Protein AF-A0A3B1E0C9-F1 (afdb_monomer)

Organism: NCBI:txid652676

Nearest PDB structures (foldseek):
  1k24-assembly1_A  TM=7.988E-01  e=1.293E-01  Neisseria meningitidis
  1pnz-assembly1_A  TM=4.418E-01  e=7.172E+00  Escherichia coli
  7nyd-assembly1_D  TM=3.945E-01  e=6.434E+00  Homo sapiens
  7nyd-assembly1_C  TM=4.075E-01  e=7.994E+00  Homo sapiens
  8b6w-assembly1_A  TM=2.892E-01  e=2.174E+00  Pseudomonas monteilii

Secondary structure (DSSP, 8-state):
--GGGTSTTB---------EEEEEEE--EEE--TT-EEEEEEEEEEEEEPPPPPEEEEETTEEEEEE----EEEEEEEEEEEEE-

InterPro domains:
  IPR020080 Outer membrane adhesin/peptidase omptin [SSF69917] (7-85)

Foldseek 3Di:
DFPCVVDPQKDGFDFDQPDWDKDKDKDWDWDDDPPKIKIKIKMKMKIKTAKTDWTFIDGNNHG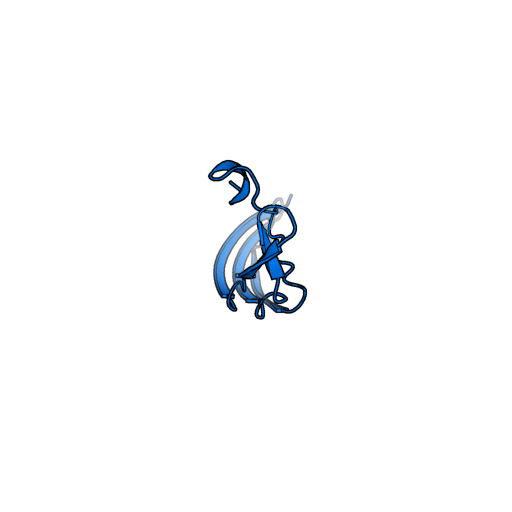DDIDIDHIDIDMDIDMDIDMDD

Radius of gyration: 22.22 Å; Cα contacts (8 Å, |Δi|>4): 173; chains: 1; bounding box: 48×21×57 Å

Sequence (85 aa):
SYLGDAVAGLNTVSNKQNKGYGLRGSFKIVKKSNNMDFYFEPFIRYWNIEDSEISTLTYNGVAVGFGLEPNNNSTEYGIKLGATF

pLDDT: mean 78.49, std 15.46, range [43.44, 96.69]

Mean predicted aligned error: 10.91 Å

Structure (mmCIF, N/CA/C/O backbone):
data_AF-A0A3B1E0C9-F1
#
_entry.id   AF-A0A3B1E0C9-F1
#
loop_
_atom_site.group_PDB
_atom_site.id
_atom_site.type_symbol
_atom_site.label_atom_id
_atom_site.label_alt_id
_atom_site.label_comp_id
_atom_site.label_asym_id
_atom_site.label_entity_id
_atom_site.label_seq_id
_atom_site.pdbx_PDB_ins_code
_atom_site.Cartn_x
_atom_site.Cartn_y
_atom_site.Cartn_z
_atom_site.occupancy
_atom_site.B_iso_or_equiv
_atom_site.auth_seq_id
_atom_site.auth_comp_id
_atom_site.auth_asym_id
_atom_site.auth_atom_id
_atom_site.pdbx_PDB_model_num
ATOM 1 N N . SER A 1 1 ? 19.323 11.287 -6.942 1.00 43.44 1 SER A N 1
ATOM 2 C CA . SER A 1 1 ? 20.549 11.484 -7.732 1.00 43.44 1 SER A CA 1
ATOM 3 C C . SER A 1 1 ? 20.337 10.878 -9.097 1.00 43.44 1 SER A C 1
ATOM 5 O O . SER A 1 1 ? 19.910 9.728 -9.148 1.00 43.44 1 SER A O 1
ATOM 7 N N . TYR A 1 2 ? 20.545 11.638 -10.171 1.00 50.91 2 TYR A N 1
ATOM 8 C CA . TYR A 1 2 ? 20.347 11.153 -11.539 1.00 50.91 2 TYR A CA 1
ATOM 9 C C . TYR A 1 2 ? 21.695 10.790 -12.171 1.00 50.91 2 TYR A C 1
ATOM 11 O O . TYR A 1 2 ? 22.723 11.353 -11.813 1.00 50.91 2 TYR A O 1
ATOM 19 N N . LEU A 1 3 ? 21.706 9.863 -13.132 1.00 50.47 3 LEU A N 1
ATOM 20 C CA . LEU A 1 3 ? 22.940 9.438 -13.814 1.00 50.47 3 LEU A CA 1
ATOM 21 C C . LEU A 1 3 ? 23.635 10.585 -14.580 1.00 50.47 3 LEU A C 1
ATOM 23 O O . LEU A 1 3 ? 24.857 10.574 -14.714 1.00 50.47 3 LEU A O 1
ATOM 27 N N . GLY A 1 4 ? 22.882 11.603 -15.011 1.00 50.91 4 GLY A N 1
ATOM 28 C CA . GLY A 1 4 ? 23.419 12.819 -15.635 1.00 50.91 4 GLY A CA 1
ATOM 29 C C . GLY A 1 4 ? 24.229 13.722 -14.692 1.00 50.91 4 GLY A C 1
ATOM 30 O O . GLY A 1 4 ? 24.997 14.548 -15.176 1.00 50.91 4 GLY A O 1
ATOM 31 N N . ASP A 1 5 ? 24.122 13.532 -13.370 1.00 54.97 5 ASP A N 1
ATOM 32 C CA . ASP A 1 5 ? 24.929 14.267 -12.382 1.00 54.97 5 ASP A CA 1
ATOM 33 C C . ASP A 1 5 ? 26.357 13.696 -12.256 1.00 54.97 5 ASP A C 1
ATOM 35 O O . ASP A 1 5 ? 27.248 14.371 -11.744 1.00 54.97 5 ASP A O 1
ATOM 39 N N . ALA A 1 6 ? 26.590 12.454 -12.707 1.00 57.72 6 ALA A N 1
ATOM 40 C CA . ALA A 1 6 ? 27.881 11.768 -12.596 1.00 57.72 6 ALA A CA 1
ATOM 41 C C . ALA A 1 6 ? 28.725 11.831 -13.884 1.00 57.72 6 ALA A C 1
ATOM 43 O O . ALA A 1 6 ? 29.952 11.787 -13.808 1.00 57.72 6 ALA A O 1
ATOM 44 N N . VAL A 1 7 ? 28.096 11.938 -15.063 1.00 55.78 7 VAL A N 1
ATOM 45 C CA . VAL A 1 7 ? 28.785 12.020 -16.364 1.00 55.78 7 VAL A CA 1
ATOM 46 C C . VAL A 1 7 ? 28.080 13.034 -17.268 1.00 55.78 7 VAL A C 1
ATOM 48 O O . VAL A 1 7 ? 26.964 12.805 -17.736 1.00 55.78 7 VAL A O 1
ATOM 51 N N . ALA A 1 8 ? 28.759 14.149 -17.549 1.00 52.84 8 ALA A N 1
ATOM 52 C CA . ALA A 1 8 ? 28.265 15.180 -18.458 1.00 52.84 8 ALA A CA 1
ATOM 53 C C . ALA A 1 8 ? 28.055 14.615 -19.879 1.00 52.84 8 ALA A C 1
ATOM 55 O O . ALA A 1 8 ? 28.961 14.008 -20.451 1.00 52.84 8 ALA A O 1
ATOM 56 N N . GLY A 1 9 ? 26.862 14.828 -20.447 1.00 56.56 9 GLY A N 1
ATOM 57 C CA . GLY A 1 9 ? 26.491 14.398 -21.805 1.00 56.56 9 GLY A CA 1
ATOM 58 C C . GLY A 1 9 ? 25.530 13.205 -21.878 1.00 56.56 9 GLY A C 1
ATOM 59 O O . GLY A 1 9 ? 25.045 12.902 -22.969 1.00 56.56 9 GLY A O 1
ATOM 60 N N . LEU A 1 10 ? 25.222 12.553 -20.748 1.00 59.09 10 LEU A N 1
ATOM 61 C CA . LEU A 1 10 ? 24.162 11.541 -20.662 1.00 59.09 10 LEU A CA 1
ATOM 62 C C . LEU A 1 10 ? 22.785 12.190 -20.485 1.00 59.09 10 LEU A C 1
ATOM 64 O O . LEU A 1 10 ? 22.623 13.140 -19.717 1.00 59.09 10 LEU A O 1
ATOM 68 N N . ASN A 1 11 ? 21.779 11.651 -21.172 1.00 61.19 11 ASN A N 1
ATOM 69 C CA . ASN A 1 11 ? 20.391 12.042 -20.962 1.00 61.19 11 ASN A CA 1
ATOM 70 C C . ASN A 1 11 ? 19.865 11.588 -19.588 1.00 61.19 11 ASN A C 1
ATOM 72 O O . ASN A 1 11 ? 20.232 10.533 -19.067 1.00 61.19 11 ASN A O 1
ATOM 76 N N . THR A 1 12 ? 18.942 12.360 -19.009 1.00 59.81 12 THR A N 1
ATOM 77 C CA . THR A 1 12 ? 18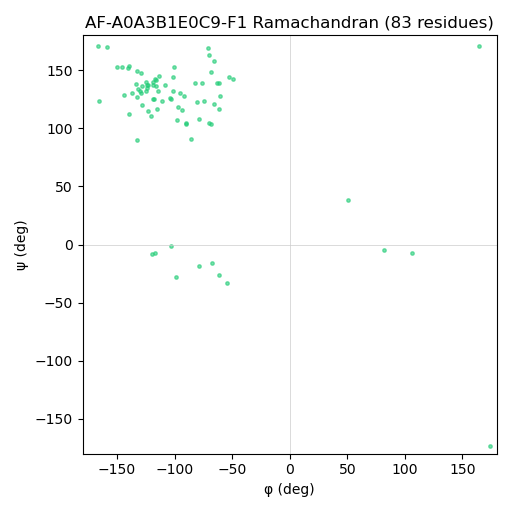.178 11.913 -17.839 1.00 59.81 12 THR A CA 1
ATOM 78 C C . THR A 1 12 ? 17.237 10.793 -18.269 1.00 59.81 12 THR A C 1
ATOM 80 O O . THR A 1 12 ? 16.208 11.043 -18.897 1.00 59.81 12 THR A O 1
ATOM 83 N N . VAL A 1 13 ? 17.583 9.550 -17.936 1.00 56.88 13 VAL A N 1
ATOM 84 C CA . VAL A 1 13 ? 16.692 8.405 -18.134 1.00 56.88 13 VAL A CA 1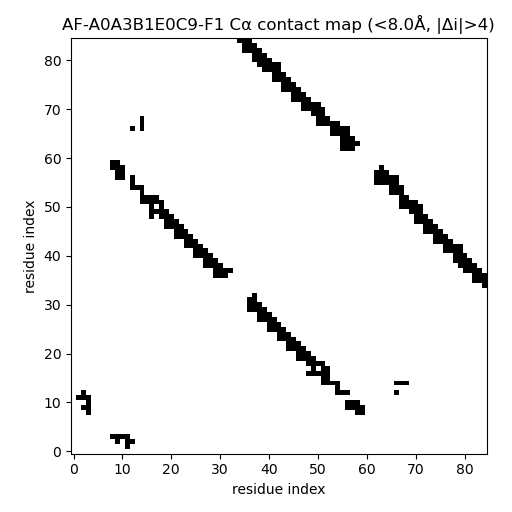
ATOM 85 C C . VAL A 1 13 ? 15.537 8.515 -17.147 1.00 56.88 13 VAL A C 1
ATOM 87 O O . VAL A 1 13 ? 15.698 8.288 -15.950 1.00 56.88 13 VAL A O 1
ATOM 90 N N . SER A 1 14 ? 14.369 8.907 -17.650 1.00 55.75 14 SER A N 1
ATOM 91 C CA . SER A 1 14 ? 13.119 8.856 -16.899 1.00 55.75 14 SER A CA 1
ATOM 92 C C . SER A 1 14 ? 12.479 7.503 -17.154 1.00 55.75 14 SER A C 1
ATOM 94 O O . SER A 1 14 ? 11.932 7.270 -18.229 1.00 55.75 14 SER A O 1
ATOM 96 N N . ASN A 1 15 ? 12.568 6.612 -16.171 1.00 58.59 15 ASN A N 1
ATOM 97 C CA . ASN A 1 15 ? 11.981 5.290 -16.277 1.00 58.59 15 ASN A CA 1
ATOM 98 C C . ASN A 1 15 ? 10.515 5.344 -15.850 1.00 58.59 15 ASN A C 1
ATOM 100 O O . ASN A 1 15 ? 10.189 5.284 -14.667 1.00 58.59 15 ASN A O 1
ATOM 104 N N . LYS A 1 16 ? 9.618 5.575 -16.811 1.00 58.47 16 LYS A N 1
ATOM 105 C CA . LYS A 1 16 ? 8.185 5.659 -16.525 1.00 58.47 16 LYS A CA 1
ATOM 106 C C . LYS A 1 16 ? 7.622 4.251 -16.364 1.00 58.47 16 LYS A C 1
ATOM 108 O O . LYS A 1 16 ? 7.486 3.507 -17.333 1.00 58.47 16 LYS A O 1
ATOM 113 N N . GLN A 1 17 ? 7.294 3.894 -15.129 1.00 60.16 17 GLN A N 1
ATOM 114 C CA . GLN A 1 17 ? 6.530 2.694 -14.803 1.00 60.16 17 GLN A CA 1
ATOM 115 C C . GLN A 1 17 ? 5.040 3.050 -14.797 1.00 60.16 17 GLN A C 1
ATOM 117 O O . GLN A 1 17 ? 4.554 3.711 -13.883 1.00 60.16 17 GLN A O 1
ATOM 122 N N . ASN A 1 18 ? 4.324 2.652 -15.852 1.00 64.38 18 ASN A N 1
ATOM 123 C CA . ASN A 1 18 ? 2.920 3.027 -16.079 1.00 64.38 18 ASN A CA 1
ATOM 124 C C . ASN A 1 18 ? 1.924 1.898 -15.752 1.00 64.38 18 ASN A C 1
ATOM 126 O O . ASN A 1 18 ? 0.716 2.085 -15.909 1.00 64.38 18 ASN A O 1
ATOM 130 N N . LYS A 1 19 ? 2.409 0.719 -15.341 1.00 69.94 19 LYS A N 1
ATOM 131 C CA . LYS A 1 19 ? 1.590 -0.479 -15.132 1.00 69.94 19 LYS A CA 1
ATOM 132 C C . LYS A 1 19 ? 1.919 -1.168 -13.814 1.00 69.94 19 LYS A C 1
ATOM 134 O O . LYS A 1 19 ? 3.075 -1.293 -13.422 1.00 69.94 19 LYS A O 1
ATOM 139 N N . GLY A 1 20 ? 0.872 -1.608 -13.136 1.00 82.31 20 GLY A N 1
ATOM 140 C CA . GLY A 1 20 ? 0.952 -2.287 -11.856 1.00 82.31 20 GLY A CA 1
ATOM 141 C C . GLY A 1 20 ? -0.405 -2.317 -11.170 1.00 82.31 20 GLY A C 1
ATOM 142 O O . GLY A 1 20 ? -1.359 -1.664 -11.602 1.00 82.31 20 GLY A O 1
ATOM 143 N N . TYR A 1 21 ? -0.493 -3.069 -10.082 1.00 83.62 21 TYR A N 1
ATOM 144 C CA . TYR A 1 21 ? -1.676 -3.120 -9.237 1.00 83.62 21 TYR A CA 1
ATOM 145 C C . TYR A 1 21 ? -1.292 -3.150 -7.760 1.00 83.62 21 TYR A C 1
ATOM 147 O O . TYR A 1 21 ? -0.215 -3.600 -7.365 1.00 83.62 21 TYR A O 1
ATOM 155 N N . GLY A 1 22 ? -2.204 -2.652 -6.931 1.00 91.44 22 GLY A N 1
ATOM 156 C CA . GLY A 1 22 ? -2.067 -2.653 -5.483 1.00 91.44 22 GLY A CA 1
ATOM 157 C C . GLY A 1 22 ? -3.263 -3.324 -4.826 1.00 91.44 22 GLY A C 1
ATOM 158 O O . GLY A 1 22 ? -4.403 -3.114 -5.239 1.00 91.44 22 GLY A O 1
ATOM 159 N N . LEU A 1 23 ? -3.012 -4.111 -3.785 1.00 90.69 23 LEU A N 1
ATOM 160 C CA . LEU A 1 23 ? -4.038 -4.705 -2.933 1.00 90.69 23 LEU A CA 1
ATOM 161 C C . LEU A 1 23 ? -3.853 -4.203 -1.504 1.00 90.69 23 LEU A C 1
ATOM 163 O O . LEU A 1 23 ? -2.734 -4.108 -1.002 1.00 90.69 23 LEU A O 1
ATOM 167 N N . ARG A 1 24 ? -4.959 -3.903 -0.821 1.00 95.56 24 ARG A N 1
ATOM 168 C CA . ARG A 1 24 ? -4.950 -3.538 0.598 1.00 95.56 24 ARG A CA 1
ATOM 169 C C . ARG A 1 24 ? -6.020 -4.320 1.343 1.00 95.56 24 ARG A C 1
ATOM 171 O O . ARG A 1 24 ? -7.192 -4.247 0.990 1.00 95.56 24 ARG A O 1
ATOM 178 N N . GLY A 1 25 ? -5.609 -4.985 2.416 1.00 95.00 25 GLY A N 1
ATOM 179 C CA . GLY A 1 25 ? -6.499 -5.583 3.405 1.00 95.00 25 GLY A CA 1
ATOM 180 C C . GLY A 1 25 ? -6.289 -4.932 4.767 1.00 95.00 25 GLY A C 1
ATOM 181 O O . GLY A 1 25 ? -5.159 -4.602 5.130 1.00 95.00 25 GLY A O 1
ATOM 182 N N . SER A 1 26 ? -7.359 -4.728 5.530 1.00 96.31 26 SER A N 1
ATOM 183 C CA . SER A 1 26 ? -7.247 -4.337 6.934 1.00 96.31 26 SER A CA 1
ATOM 184 C C . SER A 1 26 ? -8.416 -4.844 7.769 1.00 96.31 26 SER A C 1
ATOM 186 O O . SER A 1 26 ? -9.519 -5.043 7.262 1.00 96.31 26 SER A O 1
ATOM 188 N N . PHE A 1 27 ? -8.159 -5.051 9.060 1.00 95.38 27 PHE A N 1
ATOM 189 C CA . PHE A 1 27 ? -9.165 -5.446 10.045 1.00 95.38 27 PHE A CA 1
ATOM 190 C C . PHE A 1 27 ? -9.238 -4.387 11.132 1.00 95.38 27 PHE A C 1
ATOM 192 O O . PHE A 1 27 ? -8.307 -4.261 11.915 1.00 95.38 27 PHE A O 1
ATOM 199 N N . LYS A 1 28 ? -10.333 -3.626 11.197 1.00 95.69 28 LYS A N 1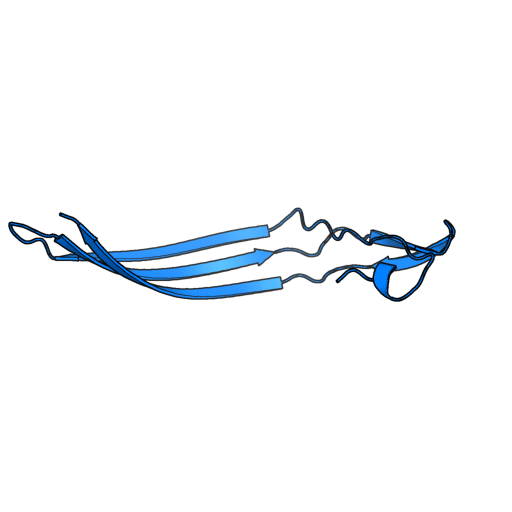
ATOM 200 C CA . LYS A 1 28 ? -10.506 -2.573 12.205 1.00 95.69 28 LYS A CA 1
ATOM 201 C C . LYS A 1 28 ? -11.331 -3.075 13.387 1.00 95.69 28 LYS A C 1
ATOM 203 O O . LYS A 1 28 ? -12.506 -3.397 13.236 1.00 95.69 28 LYS A O 1
ATOM 208 N N . ILE A 1 29 ? -10.727 -3.074 14.568 1.00 94.56 29 ILE A N 1
ATOM 209 C CA . ILE A 1 29 ? -11.372 -3.373 15.847 1.00 94.56 29 ILE A CA 1
ATOM 210 C C . ILE A 1 29 ? -11.602 -2.049 16.569 1.00 94.56 29 ILE A C 1
ATOM 212 O O . ILE A 1 29 ? -10.659 -1.283 16.756 1.00 94.56 29 ILE A O 1
ATOM 216 N N . VAL A 1 30 ? -12.846 -1.773 16.968 1.00 95.12 30 VAL A N 1
ATOM 217 C CA . VAL A 1 30 ? -13.220 -0.541 17.680 1.00 95.12 30 VAL A CA 1
ATOM 218 C C . VAL A 1 30 ? -13.765 -0.887 19.060 1.00 95.12 30 VAL A C 1
ATOM 220 O O . VAL A 1 30 ? -14.717 -1.656 19.189 1.00 95.12 30 VAL A O 1
ATOM 223 N N . LYS A 1 31 ? -13.175 -0.293 20.095 1.00 92.62 31 LYS A N 1
ATOM 224 C CA . LYS A 1 31 ? -13.676 -0.309 21.467 1.00 92.62 31 LYS A CA 1
ATOM 225 C C . LYS A 1 31 ? -14.437 0.994 21.698 1.00 92.62 31 LYS A C 1
ATOM 227 O O . LYS A 1 31 ? -13.813 2.046 21.819 1.00 92.62 31 LYS A O 1
ATOM 232 N N . LYS A 1 32 ? -15.767 0.903 21.763 1.00 92.19 32 LYS A N 1
ATOM 233 C CA . LYS A 1 32 ? -16.617 2.054 22.073 1.00 92.19 32 LYS A CA 1
ATOM 234 C C . LYS A 1 32 ? -16.589 2.391 23.560 1.00 92.19 32 LYS A C 1
ATOM 236 O O . LYS A 1 32 ? -16.637 1.475 24.385 1.00 92.19 32 LYS A O 1
ATOM 241 N N . SER A 1 33 ? -16.534 3.678 23.883 1.00 88.31 33 SER A N 1
ATOM 242 C CA . SER A 1 33 ? -16.554 4.193 25.258 1.00 88.31 33 SER A CA 1
ATOM 243 C C . SER A 1 33 ? -17.301 5.529 25.300 1.00 88.31 33 SER A C 1
ATOM 245 O O . SER A 1 33 ? -17.326 6.241 24.306 1.00 88.31 33 SER A O 1
ATOM 247 N N . ASN A 1 34 ? -17.901 5.893 26.440 1.00 85.62 34 ASN A N 1
ATOM 248 C CA . ASN A 1 34 ? -18.820 7.045 26.520 1.00 85.62 34 ASN A CA 1
ATOM 249 C C . ASN A 1 34 ? -18.238 8.374 26.012 1.00 85.62 34 ASN A C 1
ATOM 251 O O . ASN A 1 34 ? -18.985 9.191 25.487 1.00 85.62 34 ASN A O 1
ATOM 255 N N . ASN A 1 35 ? -16.932 8.583 26.182 1.00 87.94 35 ASN A N 1
ATOM 256 C CA . ASN A 1 35 ? -16.278 9.852 25.860 1.00 87.94 35 ASN A CA 1
ATOM 257 C C . ASN A 1 35 ? -15.179 9.708 24.795 1.00 87.94 35 ASN A C 1
ATOM 259 O O . ASN A 1 35 ? -14.589 10.710 24.411 1.00 87.94 35 ASN A O 1
ATOM 263 N N . MET A 1 36 ? -14.821 8.478 24.406 1.00 88.38 36 MET A N 1
ATOM 264 C CA . MET A 1 36 ? -13.707 8.233 23.491 1.00 88.38 36 MET A CA 1
ATOM 265 C C . MET A 1 36 ? -13.745 6.807 22.943 1.00 88.38 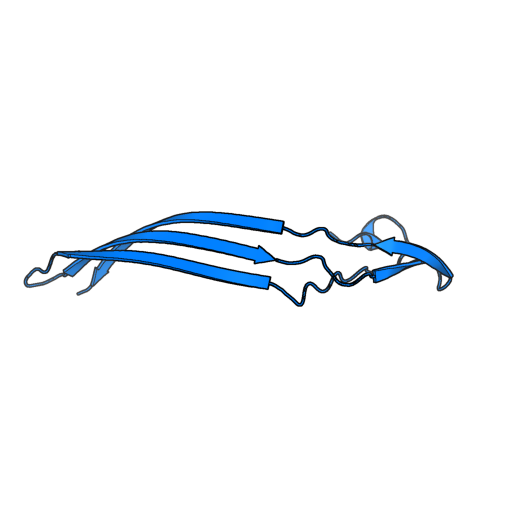36 MET A C 1
ATOM 267 O O . MET A 1 36 ? -13.676 5.841 23.703 1.00 88.38 36 MET A O 1
ATOM 271 N N . ASP A 1 37 ? -13.772 6.683 21.623 1.00 94.19 37 ASP A N 1
ATOM 272 C CA . ASP A 1 37 ? -13.672 5.413 20.918 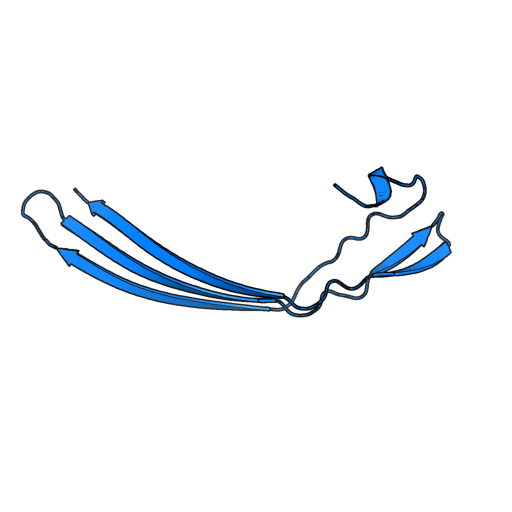1.00 94.19 37 ASP A CA 1
ATOM 273 C C . ASP A 1 37 ? -12.209 5.129 20.581 1.00 94.19 37 ASP A C 1
ATOM 275 O O . ASP A 1 37 ? -11.531 5.943 19.956 1.00 94.19 37 ASP A O 1
ATOM 279 N N . PHE A 1 38 ? -11.716 3.950 20.947 1.00 94.00 38 PHE A N 1
ATOM 2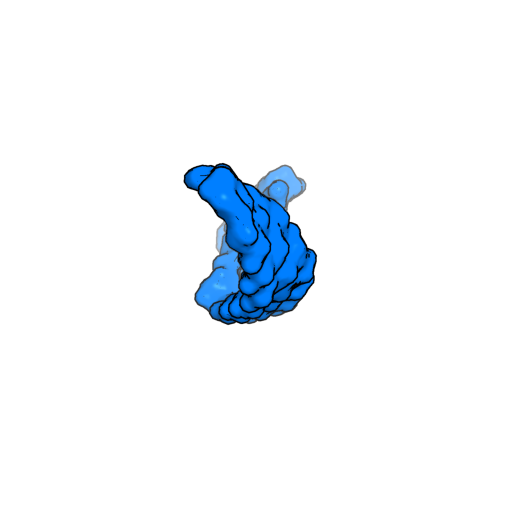80 C CA . PHE A 1 38 ? -10.378 3.502 20.566 1.00 94.00 38 PHE A CA 1
ATOM 281 C C . PHE A 1 38 ? -10.460 2.528 19.404 1.00 94.00 38 PHE A C 1
ATOM 283 O O . PHE A 1 38 ? -11.366 1.695 19.353 1.00 94.00 38 PHE A O 1
ATOM 290 N N . TYR A 1 39 ? -9.487 2.569 18.498 1.00 95.94 39 TYR A N 1
ATOM 291 C CA . TYR A 1 39 ? -9.383 1.580 17.438 1.00 95.94 39 TYR A CA 1
ATOM 292 C C . TYR A 1 39 ? -7.974 1.018 17.267 1.00 95.94 39 TYR A C 1
ATOM 294 O O . TYR A 1 39 ? -6.963 1.687 17.481 1.00 95.94 39 TYR A O 1
ATOM 302 N N . PHE A 1 40 ? -7.955 -0.235 16.829 1.00 96.06 40 PHE A N 1
ATOM 303 C CA . PHE A 1 40 ? -6.789 -1.019 16.456 1.00 96.06 40 PHE A CA 1
ATOM 304 C C . PHE A 1 40 ? -7.047 -1.594 15.060 1.00 96.06 40 PHE A C 1
ATOM 306 O O . PHE A 1 40 ? -8.037 -2.296 14.857 1.00 96.06 40 PHE A O 1
ATOM 313 N N . GLU A 1 41 ? -6.202 -1.266 14.085 1.00 96.69 41 GLU A N 1
ATOM 314 C CA . GLU A 1 41 ? -6.361 -1.693 12.691 1.00 96.69 41 GLU A CA 1
ATOM 315 C C . GLU A 1 41 ? -5.042 -2.239 12.117 1.00 96.69 41 GLU A C 1
ATOM 317 O O . GLU A 1 41 ? -4.255 -1.472 11.549 1.00 96.69 41 GLU A O 1
ATOM 322 N N . PRO A 1 42 ? -4.770 -3.551 12.240 1.00 96.25 42 PRO A N 1
ATOM 323 C CA . PRO A 1 42 ? -3.761 -4.226 11.439 1.00 96.25 42 PRO A CA 1
ATOM 324 C C . PRO A 1 42 ? -4.129 -4.144 9.960 1.00 96.25 42 PRO A C 1
ATOM 326 O O . PRO A 1 42 ? -5.292 -4.303 9.569 1.00 96.25 42 PRO A O 1
ATOM 329 N N . PHE A 1 43 ? -3.124 -3.905 9.129 1.00 96.50 43 PHE A N 1
ATOM 330 C CA . PHE A 1 43 ? -3.274 -3.828 7.689 1.00 96.50 43 PHE A CA 1
ATOM 331 C C . PHE A 1 43 ? -2.100 -4.488 6.969 1.00 96.50 43 PHE A C 1
ATOM 333 O O . PHE A 1 43 ? -0.969 -4.510 7.454 1.00 96.50 43 PHE A O 1
ATOM 340 N N . ILE A 1 44 ? -2.396 -4.978 5.773 1.00 96.06 44 ILE A N 1
ATOM 341 C CA . ILE A 1 44 ? -1.430 -5.448 4.791 1.00 96.06 44 ILE A CA 1
ATOM 342 C C . ILE A 1 44 ? -1.646 -4.665 3.497 1.00 96.06 44 ILE A C 1
ATOM 344 O O . ILE A 1 44 ? -2.786 -4.424 3.082 1.00 96.06 44 ILE A O 1
ATOM 348 N N . ARG A 1 45 ? -0.556 -4.238 2.867 1.00 96.31 45 ARG A N 1
ATOM 349 C CA . ARG A 1 45 ? -0.560 -3.667 1.520 1.00 96.31 45 ARG A CA 1
ATOM 350 C C . ARG A 1 45 ? 0.399 -4.456 0.658 1.00 96.31 45 ARG A C 1
ATOM 352 O O . ARG A 1 45 ? 1.501 -4.773 1.086 1.00 96.31 45 ARG A O 1
ATOM 359 N N . TYR A 1 46 ? -0.025 -4.742 -0.554 1.00 91.19 46 TYR A N 1
ATOM 360 C CA . TYR A 1 46 ? 0.780 -5.387 -1.567 1.00 91.19 46 TYR A CA 1
ATOM 361 C C . TYR A 1 46 ? 0.790 -4.501 -2.801 1.00 91.19 46 TYR A C 1
ATOM 363 O O . TYR A 1 46 ? -0.260 -4.014 -3.214 1.00 91.19 46 TYR A O 1
ATOM 371 N N . TRP A 1 47 ? 1.965 -4.319 -3.380 1.00 91.69 47 TRP A N 1
ATOM 372 C CA . TRP A 1 47 ? 2.174 -3.617 -4.633 1.00 91.69 47 TRP A CA 1
ATOM 373 C C . TRP A 1 47 ? 2.924 -4.539 -5.578 1.00 91.69 47 TRP A C 1
ATOM 375 O O . TRP A 1 47 ? 3.934 -5.134 -5.200 1.00 91.69 47 TRP A O 1
ATOM 385 N N . ASN A 1 48 ? 2.428 -4.640 -6.801 1.00 86.06 48 ASN A N 1
ATOM 386 C CA . ASN A 1 48 ? 3.117 -5.266 -7.912 1.00 86.06 48 ASN A CA 1
ATOM 387 C C . ASN A 1 48 ? 3.222 -4.224 -9.019 1.00 86.06 48 ASN A C 1
ATOM 389 O O . ASN A 1 48 ? 2.200 -3.748 -9.515 1.00 86.06 48 ASN A O 1
ATOM 393 N N . ILE A 1 49 ? 4.448 -3.823 -9.330 1.00 84.31 49 ILE A N 1
ATOM 394 C CA . ILE A 1 49 ? 4.756 -2.848 -10.369 1.00 84.31 49 ILE A CA 1
ATOM 395 C C . ILE A 1 49 ? 5.461 -3.615 -11.481 1.00 84.31 49 ILE A C 1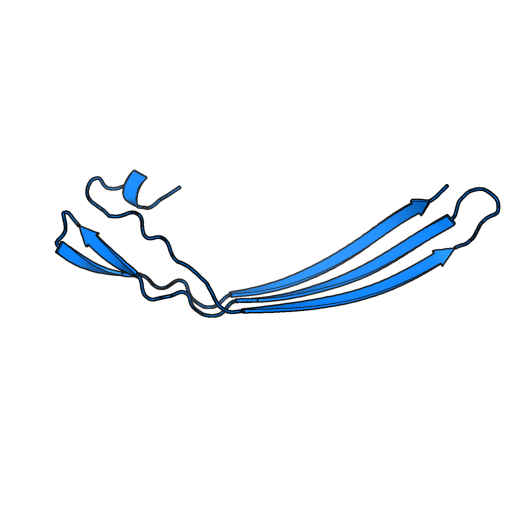
ATOM 397 O O . ILE A 1 49 ? 6.453 -4.305 -11.231 1.00 84.31 49 ILE A O 1
ATOM 401 N N . GLU A 1 50 ? 4.902 -3.536 -12.686 1.00 79.12 50 GLU A N 1
ATOM 402 C CA . GLU A 1 50 ? 5.457 -4.197 -13.864 1.00 79.12 50 GLU A CA 1
ATOM 403 C C . GLU A 1 50 ? 6.757 -3.513 -14.306 1.00 79.12 50 GLU A C 1
ATOM 405 O O . GLU A 1 50 ? 7.103 -2.425 -13.837 1.00 79.12 50 GLU A O 1
ATOM 410 N N . ASP A 1 51 ? 7.477 -4.161 -15.224 1.00 75.19 51 ASP A N 1
ATOM 411 C CA . ASP A 1 51 ? 8.675 -3.584 -15.826 1.00 75.19 51 ASP A CA 1
ATOM 412 C C . ASP A 1 51 ? 8.378 -2.185 -16.393 1.00 75.19 51 ASP A C 1
ATOM 414 O O . ASP A 1 51 ? 7.299 -1.901 -16.932 1.00 75.19 51 ASP A O 1
ATOM 418 N N . SER A 1 52 ? 9.357 -1.296 -16.279 1.00 67.00 52 SER A N 1
ATOM 419 C CA . SER A 1 52 ? 9.261 0.031 -16.866 1.00 67.00 52 SER A CA 1
ATOM 420 C C . SER A 1 52 ? 9.334 -0.008 -18.397 1.00 67.00 52 SER A C 1
ATOM 422 O O . SER A 1 52 ? 9.795 -0.976 -19.006 1.00 67.00 52 SER A O 1
ATOM 424 N N . GLU A 1 53 ? 8.920 1.081 -19.046 1.00 69.50 53 GLU A N 1
ATOM 425 C CA . GLU A 1 53 ? 9.143 1.228 -20.486 1.00 69.50 53 GLU A CA 1
ATOM 426 C C . GLU A 1 53 ? 10.645 1.268 -20.809 1.00 69.50 53 GLU A C 1
ATOM 428 O O . GLU A 1 53 ? 11.435 1.920 -20.118 1.00 69.50 53 GLU A O 1
ATOM 433 N N . ILE A 1 54 ? 11.043 0.590 -21.892 1.00 69.88 54 ILE A N 1
ATOM 434 C CA . ILE A 1 54 ? 12.432 0.600 -22.360 1.00 69.88 54 ILE A CA 1
ATOM 435 C C . ILE A 1 54 ? 12.807 2.037 -22.719 1.00 69.88 54 ILE A C 1
ATOM 437 O O . ILE A 1 54 ? 12.256 2.628 -23.648 1.00 69.88 54 ILE A O 1
ATOM 441 N N . SER A 1 55 ? 13.781 2.582 -22.001 1.00 69.94 55 SER A N 1
ATOM 442 C CA . SER A 1 55 ? 14.258 3.943 -22.207 1.00 69.94 55 SER A CA 1
ATOM 443 C C . SER A 1 55 ? 15.599 3.925 -22.932 1.00 69.94 55 SER A C 1
ATOM 445 O O . SER A 1 55 ? 16.548 3.274 -22.495 1.00 69.94 55 SER A O 1
ATOM 447 N N . THR A 1 56 ? 15.708 4.639 -24.053 1.00 73.00 56 THR A N 1
ATOM 448 C CA . THR A 1 56 ? 16.975 4.752 -24.787 1.00 73.00 56 THR A CA 1
ATOM 449 C C . THR A 1 56 ? 17.940 5.680 -24.049 1.00 73.00 56 THR A C 1
ATOM 451 O O . THR A 1 56 ? 17.641 6.849 -23.795 1.00 73.00 56 THR A O 1
ATOM 454 N N . LEU A 1 57 ? 19.124 5.159 -23.731 1.00 70.50 57 LEU A N 1
ATOM 455 C CA . LEU A 1 57 ? 20.256 5.931 -23.230 1.00 70.50 57 LEU A CA 1
ATOM 456 C C . LEU A 1 57 ? 20.950 6.599 -24.415 1.00 70.50 57 LEU A C 1
ATOM 458 O O . LEU A 1 57 ? 21.388 5.920 -25.348 1.00 70.50 57 LEU A O 1
ATOM 462 N N . THR A 1 58 ? 21.066 7.922 -24.375 1.00 69.12 58 THR A N 1
ATOM 463 C CA . THR A 1 58 ? 21.784 8.705 -25.378 1.00 69.12 58 THR A CA 1
ATOM 464 C C . THR A 1 58 ? 22.944 9.460 -24.737 1.00 69.12 58 THR A C 1
ATOM 466 O O . THR A 1 58 ? 22.821 10.036 -23.657 1.00 69.12 58 THR A O 1
ATOM 469 N N . TYR A 1 59 ? 24.088 9.454 -25.419 1.00 60.91 59 TYR A N 1
ATOM 470 C CA . TYR A 1 59 ? 25.255 10.263 -25.088 1.00 60.91 59 TYR A CA 1
ATOM 471 C C . TYR A 1 59 ? 25.487 11.246 -26.232 1.00 60.91 59 TYR A C 1
ATOM 473 O O . TYR A 1 59 ? 25.705 10.829 -27.370 1.00 60.91 59 TYR A O 1
ATOM 481 N N . ASN A 1 60 ? 25.376 12.549 -25.960 1.00 67.62 60 ASN A N 1
ATOM 482 C CA . ASN A 1 60 ? 25.463 13.607 -26.981 1.00 67.62 60 ASN A CA 1
ATOM 483 C C . ASN A 1 60 ? 24.548 13.369 -28.208 1.00 67.62 60 ASN A C 1
ATOM 485 O O . ASN A 1 60 ? 24.936 13.617 -29.347 1.00 67.62 60 ASN A O 1
ATOM 489 N N . GLY A 1 61 ? 23.333 12.853 -27.983 1.00 64.38 61 GLY A N 1
ATOM 490 C CA . GLY A 1 61 ? 22.349 12.580 -29.042 1.00 64.38 61 GLY A CA 1
ATOM 491 C C . GLY A 1 61 ? 22.539 11.257 -29.795 1.00 64.38 61 GLY A C 1
ATOM 492 O O . GLY A 1 61 ? 21.679 10.891 -30.591 1.00 64.38 61 GLY A O 1
ATOM 493 N N . VAL A 1 62 ? 23.608 10.505 -29.515 1.00 69.81 62 VAL A N 1
ATOM 494 C CA . VAL A 1 62 ? 23.846 9.169 -30.082 1.00 69.81 62 VAL A CA 1
ATOM 495 C C . VAL A 1 62 ? 23.340 8.110 -29.109 1.00 69.81 62 VAL A C 1
ATOM 497 O O . VAL A 1 62 ? 23.659 8.160 -27.923 1.00 69.81 62 VAL A O 1
ATOM 500 N N . ALA A 1 63 ? 22.546 7.151 -29.589 1.00 73.75 63 ALA A N 1
ATOM 501 C CA . ALA A 1 63 ? 22.087 6.030 -28.771 1.00 73.75 63 ALA A CA 1
ATOM 502 C C . ALA A 1 63 ? 23.278 5.148 -28.362 1.00 73.75 63 ALA A C 1
ATOM 504 O O . ALA A 1 63 ? 23.988 4.623 -29.217 1.00 73.75 63 ALA A O 1
ATOM 505 N N . VAL A 1 64 ? 23.488 4.993 -27.055 1.00 74.38 64 VAL A N 1
ATOM 506 C CA . VAL A 1 64 ? 24.604 4.229 -26.469 1.00 74.38 64 VAL A CA 1
ATOM 507 C C . VAL A 1 64 ? 24.142 3.022 -25.654 1.00 74.38 64 VAL A C 1
ATOM 509 O O . VAL A 1 64 ? 24.966 2.212 -25.240 1.00 74.38 64 VAL A O 1
ATOM 512 N N . GLY A 1 65 ? 22.835 2.869 -25.434 1.00 72.56 65 GLY A N 1
ATOM 513 C CA . GLY A 1 65 ? 22.282 1.708 -24.746 1.00 72.56 65 GLY A CA 1
ATOM 514 C C . GLY A 1 65 ? 20.785 1.814 -24.481 1.00 72.56 65 GLY A C 1
ATOM 515 O O . GLY A 1 65 ? 20.116 2.758 -24.906 1.00 72.56 65 GLY A O 1
ATOM 516 N N . PHE A 1 66 ? 20.272 0.842 -23.733 1.00 72.06 66 PHE A N 1
ATOM 517 C CA . PHE A 1 66 ? 18.884 0.784 -23.285 1.00 72.06 66 PHE A CA 1
ATOM 518 C C . PHE A 1 66 ? 18.854 0.572 -21.771 1.00 72.06 66 PHE A C 1
ATOM 520 O O . PHE A 1 66 ? 19.619 -0.234 -21.245 1.00 72.06 66 PHE A O 1
ATOM 527 N N . GLY A 1 67 ? 17.991 1.311 -21.081 1.00 67.62 67 GLY A N 1
ATOM 528 C CA . GLY A 1 67 ? 17.696 1.145 -19.664 1.00 67.62 67 GLY A CA 1
ATOM 529 C C . GLY A 1 67 ? 16.306 0.547 -19.479 1.00 67.62 67 GLY A C 1
ATOM 530 O O . GLY A 1 67 ? 15.357 0.959 -20.145 1.00 67.62 67 GLY A O 1
ATOM 531 N N . LEU A 1 68 ? 16.198 -0.413 -18.565 1.00 71.25 68 LEU A N 1
ATOM 532 C CA . LEU A 1 68 ? 14.944 -0.999 -18.104 1.00 71.25 68 LEU A CA 1
ATOM 533 C C . LEU A 1 68 ? 15.036 -1.135 -16.584 1.00 71.25 68 LEU A C 1
ATOM 535 O O . LEU A 1 68 ? 16.047 -1.613 -16.070 1.00 71.25 68 LEU A O 1
ATOM 539 N N . GLU A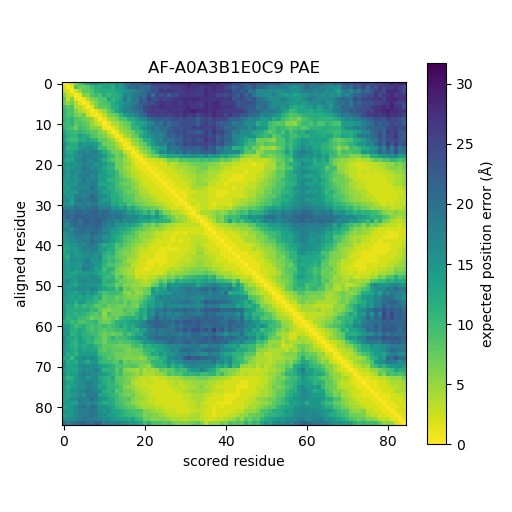 1 69 ? 14.016 -0.665 -15.871 1.00 66.06 69 GLU A N 1
ATOM 540 C CA . GLU A 1 69 ? 13.874 -0.902 -14.438 1.00 66.06 69 GLU A CA 1
ATOM 541 C C . GLU A 1 69 ? 12.993 -2.141 -14.291 1.00 66.06 69 GLU A C 1
ATOM 543 O O . GLU A 1 69 ? 11.848 -2.131 -14.760 1.00 66.06 69 GLU A O 1
ATOM 548 N N . PRO A 1 70 ? 13.548 -3.226 -13.730 1.00 66.38 70 PRO A N 1
ATOM 549 C CA . PRO A 1 70 ? 12.843 -4.489 -13.632 1.00 66.38 70 PRO A CA 1
ATOM 550 C C . PRO A 1 70 ? 11.635 -4.365 -12.707 1.00 66.38 70 PRO A C 1
ATOM 552 O O . PRO A 1 70 ? 11.583 -3.499 -11.830 1.00 66.38 70 PRO A O 1
ATOM 555 N N . ASN A 1 71 ? 10.687 -5.275 -12.897 1.00 78.69 71 ASN A N 1
ATOM 556 C CA . ASN A 1 71 ? 9.514 -5.414 -12.059 1.00 78.69 71 ASN A CA 1
ATOM 557 C C . ASN A 1 71 ? 9.903 -5.451 -10.584 1.00 78.69 71 ASN A C 1
ATOM 559 O O . ASN A 1 71 ? 10.916 -6.027 -10.176 1.00 78.69 71 ASN A O 1
ATOM 563 N N . ASN A 1 72 ? 9.062 -4.818 -9.779 1.00 78.81 72 ASN A N 1
ATOM 564 C CA . ASN A 1 72 ? 9.257 -4.763 -8.349 1.00 78.81 72 ASN A CA 1
ATOM 565 C C . ASN A 1 72 ? 7.955 -5.116 -7.644 1.00 78.81 72 ASN A C 1
ATOM 567 O O . ASN A 1 72 ? 6.876 -4.614 -7.970 1.00 78.81 72 ASN A O 1
ATOM 571 N N . ASN A 1 73 ? 8.066 -5.974 -6.638 1.00 85.62 73 ASN A N 1
ATOM 572 C CA . ASN A 1 73 ? 6.980 -6.267 -5.726 1.00 85.62 73 ASN A CA 1
ATOM 573 C C . ASN A 1 73 ? 7.337 -5.752 -4.330 1.00 85.62 73 ASN A C 1
ATOM 575 O O . ASN A 1 73 ? 8.490 -5.711 -3.910 1.00 85.62 73 ASN A O 1
ATOM 579 N N . SER A 1 74 ? 6.340 -5.273 -3.599 1.00 88.00 74 SER A N 1
ATOM 580 C CA . SER A 1 74 ? 6.547 -4.743 -2.255 1.00 88.00 74 SER A CA 1
ATOM 581 C C . SER A 1 74 ? 5.357 -5.092 -1.384 1.00 88.00 74 SER A C 1
ATOM 583 O O . SER A 1 74 ? 4.210 -4.848 -1.753 1.00 88.00 74 SER A O 1
ATOM 585 N N . THR A 1 75 ? 5.635 -5.676 -0.219 1.00 91.75 75 THR A N 1
ATOM 586 C CA . THR A 1 75 ? 4.613 -6.017 0.774 1.00 91.75 75 THR A CA 1
ATOM 587 C C . THR A 1 75 ? 4.887 -5.253 2.059 1.00 91.75 75 THR A C 1
ATOM 589 O O . THR A 1 75 ? 5.976 -5.346 2.619 1.00 91.75 75 THR A O 1
ATOM 592 N N . GLU A 1 76 ? 3.893 -4.511 2.530 1.00 95.12 76 GLU A N 1
ATOM 593 C CA . GLU A 1 76 ? 3.936 -3.743 3.770 1.00 95.12 76 GLU A CA 1
ATOM 594 C C . GLU A 1 76 ? 2.934 -4.328 4.763 1.00 95.12 76 GLU A C 1
ATOM 596 O O . GLU A 1 76 ? 1.762 -4.536 4.440 1.00 95.12 76 GLU A O 1
ATOM 601 N N . TYR A 1 77 ? 3.392 -4.541 5.992 1.00 95.69 77 TYR A N 1
ATOM 602 C CA . TYR A 1 77 ? 2.562 -4.927 7.126 1.00 95.69 77 TYR A CA 1
ATOM 603 C C . TYR A 1 77 ? 2.628 -3.813 8.161 1.00 95.69 77 TYR A C 1
ATOM 605 O O . TYR A 1 77 ? 3.706 -3.290 8.447 1.00 95.69 77 TYR A O 1
ATOM 613 N N . GLY A 1 78 ? 1.491 -3.453 8.744 1.00 94.94 78 GLY A N 1
ATOM 614 C CA . GLY A 1 78 ? 1.460 -2.405 9.751 1.00 94.94 78 GLY A CA 1
ATOM 615 C C . GLY A 1 78 ? 0.238 -2.473 10.644 1.00 94.94 78 GLY A C 1
ATOM 616 O O . GLY A 1 78 ? -0.707 -3.221 10.403 1.00 94.94 78 GLY A O 1
ATOM 617 N N . ILE A 1 79 ? 0.267 -1.667 11.699 1.00 95.50 79 ILE A N 1
ATOM 618 C CA . ILE A 1 79 ? -0.825 -1.532 12.658 1.00 95.50 79 ILE A CA 1
ATOM 619 C C . ILE A 1 79 ? -1.117 -0.045 12.812 1.00 95.50 79 ILE A C 1
ATOM 621 O O . ILE A 1 79 ? -0.205 0.749 13.034 1.00 95.50 79 ILE A O 1
ATOM 625 N N . LYS A 1 80 ? -2.390 0.338 12.708 1.00 95.81 80 LYS A N 1
ATOM 626 C CA . LYS A 1 80 ? -2.854 1.678 13.070 1.00 95.81 80 LYS A CA 1
ATOM 627 C C . LYS A 1 80 ? -3.519 1.634 14.436 1.00 95.81 80 LYS A C 1
ATOM 629 O O . LYS A 1 80 ? -4.381 0.795 14.683 1.00 95.81 80 LYS A O 1
ATOM 634 N N . LEU A 1 81 ? -3.133 2.569 15.290 1.00 95.38 81 LEU A N 1
ATOM 635 C CA . LEU A 1 81 ? -3.759 2.826 16.578 1.00 95.38 81 LEU A CA 1
ATOM 636 C C . LEU A 1 81 ? -4.352 4.227 16.531 1.00 95.38 81 LEU A C 1
ATOM 638 O O . LEU A 1 81 ? -3.727 5.140 15.989 1.00 95.38 81 LEU A O 1
ATOM 642 N N . GLY A 1 82 ? -5.524 4.419 17.117 1.00 94.31 82 GLY A N 1
ATOM 643 C CA . GLY A 1 82 ? -6.037 5.765 17.300 1.00 94.31 82 GLY A CA 1
ATOM 644 C C . GLY A 1 82 ? -7.209 5.839 18.254 1.00 94.31 82 GLY A C 1
ATOM 645 O O . GLY A 1 82 ? -7.759 4.827 18.687 1.00 94.31 82 GLY A O 1
ATOM 646 N N . ALA A 1 83 ? -7.565 7.075 18.570 1.00 92.31 83 ALA A N 1
ATOM 647 C CA . ALA A 1 83 ? -8.705 7.423 19.391 1.00 92.31 83 ALA A CA 1
ATOM 648 C C . ALA A 1 83 ? -9.548 8.478 18.665 1.00 92.31 83 ALA A C 1
ATOM 650 O O . ALA A 1 83 ? -9.020 9.286 17.898 1.00 92.31 83 ALA A O 1
ATOM 651 N N . THR A 1 84 ? -10.858 8.447 18.865 1.00 91.00 84 THR A N 1
ATOM 652 C CA . THR A 1 84 ? -11.822 9.400 18.306 1.00 91.00 84 THR A CA 1
ATOM 653 C C . THR A 1 84 ? -12.714 9.890 19.442 1.00 91.00 84 THR A C 1
ATOM 655 O O . THR A 1 84 ? -13.165 9.074 20.243 1.00 91.00 84 THR A O 1
ATOM 658 N N . PHE A 1 85 ? -12.900 11.207 19.535 1.00 84.94 85 PHE A N 1
ATOM 659 C CA . PHE A 1 85 ? -13.619 11.918 20.597 1.00 84.94 85 PHE A CA 1
ATOM 660 C C . PHE A 1 85 ? -14.878 12.591 20.052 1.00 84.94 85 PHE A C 1
ATOM 662 O O . PHE A 1 85 ? -14.848 13.006 18.869 1.00 84.94 85 PHE A O 1
#

Solvent-accessible surface area (backbone atoms only — not comparable to full-atom values): 5066 Å² total; per-residue (Å²): 138,60,74,37,80,79,41,89,54,42,56,78,80,72,70,56,62,88,49,64,55,74,49,76,52,71,52,79,47,73,51,82,47,100,75,45,31,37,37,45,30,46,35,42,37,39,38,42,36,46,56,26,50,80,33,76,38,29,48,79,84,41,80,76,50,76,46,68,53,72,58,48,73,50,78,49,78,52,72,47,76,50,74,48,116